Protein AF-A0AAU4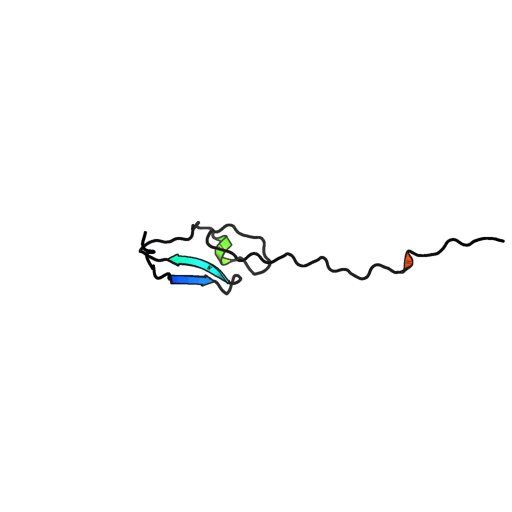LJ27-F1 (afdb_monomer_lite)

Foldseek 3Di:
DDDDDWDWDWDFDVQAPGFTDFIDTPNDTPKDADDDPCVVVHHVPDDDDPGIGDDDDDDDDPPPPPDDDPPPDDDDDDDD

Sequence (80 aa):
MNPTTLTLHMSVDLAHGGRWTSLRGGSREWLWQREDPRRHQVRPGDAFVDAGGLAHARPPQPPSLSAENPAAASPPSNGH

Secondary structure (DSSP, 8-state):
-PPPP---EEEEETTTTSEEEEEEETTEE-S-B---GGGGTPPTTSPP---BSB----PPPPP------GGG-PPP----

Structure (mmCIF, N/CA/C/O backbone):
data_AF-A0AAU4LJ27-F1
#
_entry.id   AF-A0AAU4LJ27-F1
#
loop_
_atom_site.group_PDB
_atom_site.id
_atom_site.type_symbol
_atom_site.label_atom_id
_atom_site.label_alt_id
_atom_site.label_comp_id
_atom_site.label_asym_id
_atom_site.label_entity_id
_atom_site.label_seq_id
_atom_site.pdbx_PDB_ins_code
_atom_site.Cartn_x
_atom_site.Cartn_y
_atom_site.Cartn_z
_atom_site.occupancy
_atom_site.B_iso_or_equiv
_atom_site.auth_seq_id
_atom_site.auth_comp_id
_atom_site.auth_asym_id
_atom_site.auth_atom_id
_atom_site.pdbx_PDB_model_num
ATOM 1 N N . MET A 1 1 ? -2.091 13.863 27.404 1.00 60.03 1 MET A N 1
ATOM 2 C CA . MET A 1 1 ? -2.835 12.849 26.625 1.00 60.03 1 MET A CA 1
ATOM 3 C C . MET A 1 1 ? -2.021 11.572 26.654 1.00 60.03 1 MET A C 1
ATOM 5 O O . MET A 1 1 ? -0.861 11.627 26.268 1.00 60.03 1 MET A O 1
ATOM 9 N N . ASN A 1 2 ? -2.582 10.467 27.149 1.00 76.12 2 ASN A N 1
ATOM 10 C CA . ASN A 1 2 ? -1.892 9.177 27.105 1.00 76.12 2 ASN A CA 1
ATOM 11 C C . ASN A 1 2 ? -2.048 8.589 25.695 1.00 76.12 2 ASN A C 1
ATOM 13 O O . ASN A 1 2 ? -3.170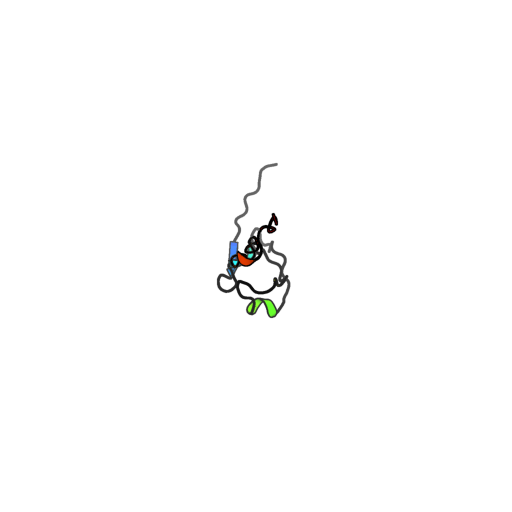 8.590 25.179 1.00 76.12 2 ASN A O 1
ATOM 17 N N . PRO A 1 3 ? -0.969 8.113 25.053 1.00 82.38 3 PRO A N 1
ATOM 18 C CA . PRO A 1 3 ? -1.087 7.458 23.760 1.00 82.38 3 PRO A CA 1
ATOM 19 C C . PRO A 1 3 ? -1.920 6.184 23.916 1.00 82.38 3 PRO A C 1
ATOM 21 O O . PRO A 1 3 ? -1.709 5.395 24.836 1.00 82.38 3 PRO A O 1
ATOM 24 N N . THR A 1 4 ? -2.891 5.998 23.025 1.00 85.44 4 THR A N 1
ATOM 25 C CA . THR A 1 4 ? -3.647 4.747 22.945 1.00 85.44 4 THR A CA 1
ATOM 26 C C . THR A 1 4 ? -2.923 3.815 21.989 1.00 85.44 4 THR A C 1
ATOM 28 O O . THR A 1 4 ? -2.739 4.147 20.819 1.00 85.44 4 THR A O 1
ATOM 31 N N . THR A 1 5 ? -2.514 2.653 22.485 1.00 89.69 5 THR A N 1
ATOM 32 C CA . THR A 1 5 ? -1.938 1.600 21.649 1.00 89.69 5 THR A CA 1
ATOM 33 C C . THR A 1 5 ? -3.060 0.828 20.971 1.00 89.69 5 THR A C 1
ATOM 35 O O . THR A 1 5 ? -4.010 0.398 21.622 1.00 89.69 5 THR A O 1
ATOM 38 N N . LEU A 1 6 ? -2.936 0.631 19.662 1.00 90.31 6 LEU A N 1
ATOM 39 C CA . LEU A 1 6 ? -3.880 -0.134 18.863 1.00 90.31 6 LEU A CA 1
ATOM 40 C C . LEU A 1 6 ? -3.122 -1.213 18.093 1.00 90.31 6 LEU A C 1
ATOM 42 O O . LEU A 1 6 ? -2.154 -0.911 17.395 1.00 90.31 6 LEU A O 1
ATOM 46 N N . THR A 1 7 ? -3.571 -2.460 18.188 1.00 93.75 7 THR A N 1
ATOM 47 C CA . THR A 1 7 ? -3.047 -3.531 17.336 1.00 93.75 7 THR A CA 1
ATOM 48 C C . THR A 1 7 ? -3.574 -3.358 15.916 1.00 93.75 7 THR A C 1
ATOM 50 O O . THR A 1 7 ? -4.775 -3.165 15.709 1.00 93.75 7 THR A O 1
ATOM 53 N N . LEU A 1 8 ? -2.667 -3.445 14.943 1.00 93.06 8 LEU A N 1
ATOM 54 C CA . LEU A 1 8 ? -2.975 -3.360 13.521 1.00 93.06 8 LEU A CA 1
ATOM 55 C C . LEU A 1 8 ? -2.701 -4.701 12.835 1.00 93.06 8 LEU A C 1
ATOM 57 O O . LEU A 1 8 ? -1.652 -5.309 13.034 1.00 93.06 8 LEU A O 1
ATOM 61 N N . HIS A 1 9 ? -3.635 -5.127 11.992 1.00 92.81 9 HIS A N 1
ATOM 62 C CA . HIS A 1 9 ? -3.482 -6.239 11.065 1.00 92.81 9 HIS A CA 1
ATOM 63 C C . HIS A 1 9 ? -3.290 -5.695 9.654 1.00 92.81 9 HIS A C 1
ATOM 65 O O . HIS A 1 9 ? -4.090 -4.891 9.171 1.00 92.81 9 HIS A O 1
ATOM 71 N N . MET A 1 10 ? -2.236 -6.162 8.994 1.00 90.94 10 MET A N 1
ATOM 72 C CA . MET A 1 10 ? -1.859 -5.748 7.650 1.00 90.94 10 MET A CA 1
ATOM 73 C C . MET A 1 10 ? -1.972 -6.927 6.687 1.00 90.94 10 MET A C 1
ATOM 75 O O . MET A 1 10 ? -1.531 -8.032 7.001 1.00 90.94 10 MET A O 1
ATOM 79 N N . SER A 1 11 ? -2.523 -6.680 5.502 1.00 90.12 11 SER A N 1
ATOM 80 C CA . SER A 1 11 ? -2.504 -7.634 4.391 1.00 90.12 11 SER A CA 1
ATOM 81 C C . SER A 1 11 ? -1.735 -7.043 3.219 1.00 90.12 11 SER A C 1
ATOM 83 O O . SER A 1 11 ? -1.947 -5.886 2.844 1.00 90.12 11 SER A O 1
ATOM 85 N N . VAL A 1 12 ? -0.839 -7.849 2.651 1.00 85.81 12 VAL A N 1
ATOM 86 C CA . VAL A 1 12 ? 0.025 -7.465 1.534 1.00 85.81 12 VAL A CA 1
ATOM 87 C C . VAL A 1 12 ? -0.141 -8.432 0.373 1.00 85.81 12 VAL A C 1
ATOM 89 O O . VAL A 1 12 ? -0.264 -9.639 0.567 1.00 85.81 12 VAL A O 1
ATOM 92 N N . ASP A 1 13 ? -0.129 -7.889 -0.836 1.00 81.94 13 ASP A N 1
ATOM 93 C CA . ASP A 1 13 ? -0.117 -8.645 -2.077 1.00 81.94 13 ASP A CA 1
ATOM 94 C C . ASP A 1 13 ? 1.308 -8.675 -2.636 1.00 81.94 13 ASP A C 1
ATOM 96 O O . ASP A 1 13 ? 1.801 -7.711 -3.232 1.00 81.94 13 ASP A O 1
ATOM 100 N N . LEU A 1 14 ? 1.995 -9.789 -2.388 1.00 80.56 14 LEU A N 1
ATOM 101 C CA . LEU A 1 14 ? 3.377 -9.985 -2.819 1.00 80.56 14 LEU A CA 1
ATOM 102 C C . LEU A 1 14 ? 3.486 -10.258 -4.325 1.00 80.56 14 LEU A C 1
ATOM 104 O O . LEU A 1 14 ? 4.504 -9.908 -4.919 1.00 80.56 14 LEU A O 1
ATOM 108 N N . ALA A 1 15 ? 2.451 -10.829 -4.951 1.00 79.81 15 ALA A N 1
ATOM 109 C CA . ALA A 1 15 ? 2.453 -11.126 -6.384 1.00 79.81 15 ALA A CA 1
ATOM 110 C C . ALA A 1 15 ? 2.465 -9.843 -7.232 1.00 79.81 15 ALA A C 1
ATOM 112 O O . ALA A 1 15 ? 3.031 -9.820 -8.326 1.00 79.81 15 ALA A O 1
ATOM 113 N N . HIS A 1 16 ? 1.915 -8.757 -6.689 1.00 74.44 16 HIS A N 1
ATOM 114 C CA . HIS A 1 16 ? 1.819 -7.455 -7.346 1.00 74.44 16 HIS A CA 1
ATOM 115 C C . HIS A 1 16 ? 2.740 -6.400 -6.703 1.00 74.44 16 HIS A C 1
ATOM 117 O O . HIS A 1 16 ? 2.389 -5.227 -6.577 1.00 74.44 16 HIS A O 1
ATOM 123 N N . GLY A 1 17 ? 3.943 -6.812 -6.279 1.00 71.38 17 GLY A N 1
ATOM 124 C CA . GLY A 1 17 ? 5.006 -5.891 -5.853 1.00 71.38 17 GLY A CA 1
ATOM 125 C C . GLY A 1 17 ? 4.989 -5.486 -4.377 1.00 71.38 17 GLY A C 1
ATOM 126 O O . GLY A 1 17 ? 5.573 -4.464 -4.024 1.00 71.38 17 GLY A O 1
ATOM 127 N N . GLY A 1 18 ? 4.342 -6.265 -3.507 1.00 73.56 18 GLY A N 1
ATOM 128 C CA . GLY A 1 18 ? 4.329 -6.013 -2.061 1.00 73.56 18 GLY A CA 1
ATOM 129 C C . GLY A 1 18 ? 3.371 -4.900 -1.635 1.00 73.56 18 GLY A C 1
ATOM 130 O O . GLY A 1 18 ? 3.584 -4.242 -0.616 1.00 73.56 18 GLY A O 1
ATOM 131 N N . ARG A 1 19 ? 2.315 -4.672 -2.417 1.00 76.81 19 ARG A N 1
ATOM 132 C CA . ARG A 1 19 ? 1.311 -3.632 -2.174 1.00 76.81 19 ARG A CA 1
ATOM 133 C C . ARG A 1 19 ? 0.468 -3.946 -0.939 1.00 76.81 19 ARG A C 1
ATOM 135 O O . ARG A 1 19 ? 0.052 -5.084 -0.748 1.00 76.81 19 ARG A O 1
ATOM 142 N N . TRP A 1 20 ? 0.144 -2.933 -0.138 1.00 84.62 20 TRP A N 1
ATOM 143 C CA . TRP A 1 20 ? -0.739 -3.100 1.019 1.00 84.62 20 TRP A CA 1
ATOM 144 C C . TRP A 1 20 ? -2.197 -2.975 0.579 1.00 84.62 20 TRP A C 1
ATOM 146 O O . TRP A 1 20 ? -2.591 -1.959 0.003 1.00 84.62 20 TRP A O 1
ATOM 156 N N . THR A 1 21 ? -3.000 -4.003 0.844 1.00 84.06 21 THR A N 1
ATOM 157 C CA . THR A 1 21 ? -4.411 -4.066 0.428 1.00 84.06 21 THR A CA 1
ATOM 158 C C . THR A 1 21 ? -5.378 -3.770 1.570 1.00 84.06 21 THR A C 1
ATOM 160 O O . THR A 1 21 ? -6.492 -3.317 1.317 1.00 84.06 21 THR A O 1
ATOM 163 N N . SER A 1 22 ? -4.953 -3.973 2.819 1.00 87.00 22 SER A N 1
ATOM 164 C CA . SER A 1 22 ? -5.756 -3.740 4.023 1.00 87.00 22 SER A CA 1
ATOM 165 C C . SER A 1 22 ? -4.856 -3.355 5.196 1.00 87.00 22 SER A C 1
ATOM 167 O O . SER A 1 22 ? -3.804 -3.970 5.394 1.00 87.00 22 SER A O 1
ATOM 169 N N . LEU A 1 23 ? -5.296 -2.389 6.004 1.00 91.31 23 LEU A N 1
ATOM 170 C CA . LEU A 1 23 ? -4.718 -2.066 7.308 1.00 91.31 23 LEU A CA 1
ATOM 171 C C . LEU A 1 23 ? -5.858 -1.837 8.301 1.00 91.31 23 LEU A C 1
ATOM 173 O O . LEU A 1 23 ? -6.534 -0.807 8.280 1.00 91.31 23 LEU A O 1
ATOM 177 N N . ARG A 1 24 ? -6.077 -2.808 9.187 1.00 92.62 24 ARG A N 1
ATOM 178 C CA . ARG A 1 24 ? -7.223 -2.825 10.101 1.00 92.62 24 ARG A CA 1
ATOM 179 C C . ARG A 1 24 ? -6.788 -2.768 11.545 1.00 92.62 24 ARG A C 1
ATOM 181 O O . ARG A 1 24 ? -5.871 -3.471 11.945 1.00 92.62 24 ARG A O 1
ATOM 188 N N . GLY A 1 25 ? -7.507 -2.002 12.347 1.00 92.50 25 GLY A N 1
ATOM 189 C CA . GLY A 1 25 ? -7.366 -2.001 13.798 1.00 92.50 25 GLY A CA 1
ATOM 190 C C . GLY A 1 25 ? -8.435 -1.132 14.425 1.00 92.50 25 GLY A C 1
ATOM 191 O O . GLY A 1 25 ? -8.958 -0.223 13.777 1.00 92.50 25 GLY A O 1
ATOM 192 N N . GLY A 1 26 ? -8.796 -1.424 15.675 1.00 90.81 26 GLY A N 1
ATOM 193 C CA . GLY A 1 26 ? -9.846 -0.668 16.362 1.00 90.81 26 GLY A CA 1
ATOM 194 C C . GLY A 1 26 ? -11.176 -0.712 15.617 1.00 90.81 26 GLY A C 1
ATOM 195 O O . GLY A 1 26 ? -11.840 0.311 15.495 1.00 90.81 26 GLY A O 1
ATOM 196 N N . SER A 1 27 ? -11.534 -1.877 15.062 1.00 88.50 27 SER A N 1
ATOM 197 C CA . SER A 1 27 ? -12.748 -2.126 14.259 1.00 88.50 27 SER A CA 1
ATOM 198 C C . SER A 1 27 ? -12.893 -1.319 12.958 1.00 88.50 27 SER A C 1
ATOM 200 O O . SER A 1 27 ? -13.939 -1.372 12.318 1.00 88.50 27 SER A O 1
ATOM 202 N N . ARG A 1 28 ? -11.843 -0.612 12.525 1.00 91.19 28 ARG A N 1
ATOM 203 C CA . ARG A 1 28 ? -11.854 0.234 11.328 1.00 91.19 28 ARG A CA 1
ATOM 204 C C . ARG A 1 28 ? -10.844 -0.238 10.279 1.00 91.19 28 ARG A C 1
ATOM 206 O O . ARG A 1 28 ? -9.745 -0.673 1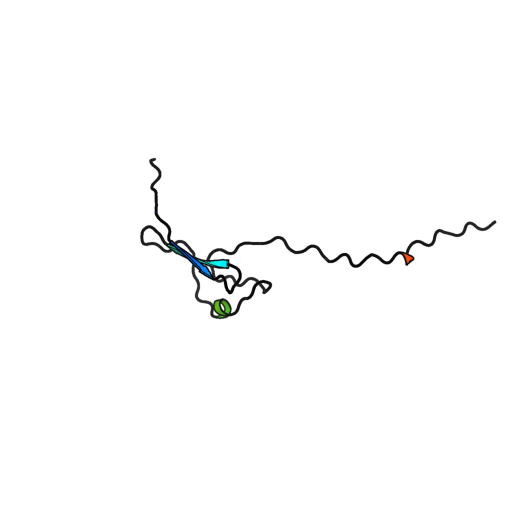0.622 1.00 91.19 28 ARG A O 1
ATOM 213 N N . GLU A 1 29 ? -11.216 -0.088 9.006 1.00 92.06 29 GLU A N 1
ATOM 214 C CA . GLU A 1 29 ? -10.287 -0.062 7.870 1.00 92.06 29 GLU A CA 1
ATOM 215 C C . GLU A 1 29 ? -9.676 1.338 7.735 1.00 92.06 29 GLU A C 1
ATOM 217 O O . GLU A 1 29 ? -10.392 2.345 7.666 1.00 92.06 29 GLU A O 1
ATOM 222 N N . TRP A 1 30 ? -8.347 1.397 7.734 1.00 88.81 30 TRP A N 1
ATOM 223 C CA . TRP A 1 30 ? -7.599 2.651 7.704 1.00 88.81 30 TRP A CA 1
ATOM 224 C C . TRP A 1 30 ? -7.112 3.008 6.307 1.00 88.81 30 TRP A C 1
ATOM 226 O O . TRP A 1 30 ? -6.888 4.189 6.039 1.00 88.81 30 TRP A O 1
ATOM 236 N N . LEU A 1 31 ? -6.978 2.028 5.411 1.00 87.25 31 LEU A N 1
ATOM 237 C CA . LEU A 1 31 ? -6.661 2.316 4.022 1.00 87.25 31 LEU A CA 1
ATOM 238 C C . LEU A 1 31 ? -7.923 2.706 3.266 1.00 87.25 31 LEU A C 1
ATOM 240 O O . LEU A 1 31 ? -8.958 2.046 3.339 1.00 87.25 31 LEU A O 1
ATOM 244 N N . TRP A 1 32 ? -7.819 3.761 2.467 1.00 82.06 32 TRP A N 1
ATOM 245 C CA . TRP A 1 32 ? -8.838 4.029 1.467 1.00 82.06 32 TRP A CA 1
ATOM 246 C C . TRP A 1 32 ? -8.844 2.899 0.428 1.00 82.06 32 TRP A C 1
ATOM 248 O O . TRP A 1 32 ? -7.790 2.498 -0.074 1.00 82.06 32 TRP A O 1
ATOM 258 N N . GLN A 1 33 ? -10.032 2.387 0.110 1.00 77.81 33 GLN A N 1
ATOM 259 C CA . GLN A 1 33 ? -10.242 1.359 -0.902 1.00 77.81 33 GLN A CA 1
ATOM 260 C C . GLN A 1 33 ? -11.204 1.885 -1.969 1.00 77.81 33 GLN A C 1
ATOM 262 O O . GLN A 1 33 ? -12.205 2.533 -1.675 1.00 77.81 33 GLN A O 1
ATOM 267 N N . ARG A 1 34 ? -10.895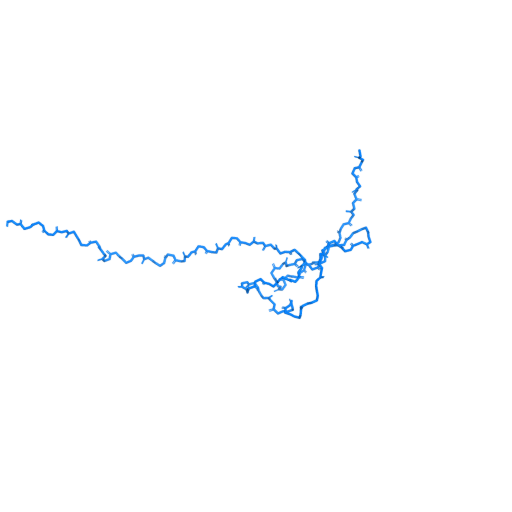 1.568 -3.222 1.00 77.88 34 ARG A N 1
ATOM 268 C CA . ARG A 1 34 ? -11.809 1.667 -4.367 1.00 77.88 34 ARG A CA 1
ATOM 269 C C . ARG A 1 34 ? -12.042 0.232 -4.859 1.00 77.88 34 ARG A C 1
ATOM 271 O O . ARG A 1 34 ? -11.304 -0.664 -4.464 1.00 77.88 34 ARG A O 1
ATOM 278 N N . GLU A 1 35 ? -13.023 -0.040 -5.695 1.00 72.75 35 GLU A N 1
ATOM 279 C CA . GLU A 1 35 ? -13.008 -1.278 -6.482 1.00 72.75 35 GLU A CA 1
ATOM 280 C C . GLU A 1 35 ? -12.525 -0.913 -7.881 1.00 72.75 35 GLU A C 1
ATOM 282 O O . GLU A 1 35 ? -12.987 0.056 -8.474 1.00 72.75 35 GLU A O 1
ATOM 287 N N . ASP A 1 36 ? -11.502 -1.611 -8.366 1.00 76.75 36 ASP A N 1
ATOM 288 C CA . ASP A 1 36 ? -10.970 -1.406 -9.713 1.00 76.75 36 ASP A CA 1
ATOM 289 C C . ASP A 1 36 ? -10.470 -2.763 -10.225 1.00 76.75 36 ASP A C 1
ATOM 291 O O . ASP A 1 36 ? -9.510 -3.288 -9.658 1.00 76.75 36 ASP A O 1
ATOM 295 N N . PRO A 1 37 ? -11.092 -3.362 -11.254 1.00 76.44 37 PRO A N 1
ATOM 296 C CA . PRO A 1 37 ? -10.712 -4.685 -11.749 1.00 76.44 37 PRO A CA 1
ATOM 297 C C . PRO A 1 37 ? -9.250 -4.773 -12.195 1.00 76.44 37 PRO A C 1
ATOM 299 O O . PRO A 1 37 ? -8.640 -5.839 -12.099 1.00 76.44 37 PRO A O 1
ATOM 302 N N . ARG A 1 38 ? -8.655 -3.648 -12.627 1.00 75.94 38 ARG A N 1
ATOM 303 C CA . ARG A 1 38 ? -7.245 -3.588 -13.038 1.00 75.94 38 ARG A CA 1
ATOM 304 C C . ARG A 1 38 ? -6.301 -3.942 -11.888 1.00 75.94 38 ARG A C 1
ATOM 306 O O . ARG A 1 38 ? -5.189 -4.384 -12.147 1.00 75.94 38 ARG A O 1
ATOM 313 N N . ARG A 1 39 ? -6.757 -3.840 -10.629 1.00 71.62 39 ARG A N 1
ATOM 314 C CA . ARG A 1 39 ? -6.023 -4.257 -9.415 1.00 71.62 39 ARG A CA 1
ATOM 315 C C . ARG A 1 39 ? -5.438 -5.650 -9.493 1.00 71.62 39 ARG A C 1
ATOM 317 O O . ARG A 1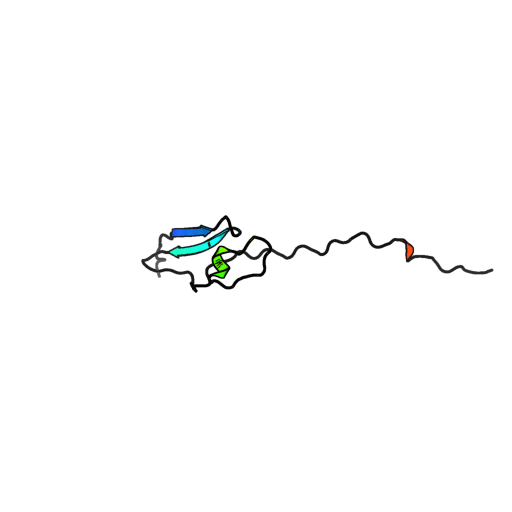 39 ? -4.363 -5.865 -8.952 1.00 71.62 39 ARG A O 1
ATOM 324 N N . HIS A 1 40 ? -6.162 -6.582 -10.101 1.00 75.38 40 HIS A N 1
ATOM 325 C CA . HIS A 1 40 ? -5.786 -7.993 -10.105 1.00 75.38 40 HIS A CA 1
ATOM 326 C C . HIS A 1 40 ? -4.791 -8.342 -11.217 1.00 75.38 40 HIS A C 1
ATOM 328 O O . HIS A 1 40 ? -4.464 -9.510 -11.389 1.00 75.38 40 HIS A O 1
ATOM 334 N N . GLN A 1 41 ? -4.359 -7.351 -12.003 1.00 78.44 41 GLN A N 1
ATOM 335 C CA . GLN A 1 41 ? -3.559 -7.562 -13.209 1.00 78.44 41 GLN A CA 1
ATOM 336 C C . GLN A 1 41 ? -2.205 -6.832 -13.173 1.00 78.44 41 GLN A C 1
ATOM 338 O O . GLN A 1 41 ? -1.369 -7.094 -14.032 1.00 78.44 41 GLN A O 1
ATOM 343 N N . VAL A 1 42 ? -1.972 -5.933 -12.205 1.00 74.56 42 VAL A N 1
ATOM 344 C CA . VAL A 1 42 ? -0.804 -5.028 -12.186 1.00 74.56 42 VAL A CA 1
ATOM 345 C C . VAL A 1 42 ? 0.464 -5.746 -11.735 1.00 74.56 42 VAL A C 1
ATOM 347 O O . VAL A 1 42 ? 0.519 -6.243 -10.616 1.00 74.56 42 VAL A O 1
ATOM 350 N N . ARG A 1 43 ? 1.524 -5.741 -12.542 1.00 74.69 43 ARG A N 1
ATOM 351 C CA . ARG A 1 43 ? 2.821 -6.348 -12.208 1.00 74.69 43 ARG A CA 1
ATOM 352 C C . ARG A 1 43 ? 3.874 -5.307 -11.810 1.00 74.69 43 ARG A C 1
ATOM 354 O O . ARG A 1 43 ? 3.750 -4.131 -12.151 1.00 74.69 43 ARG A O 1
ATOM 361 N N . PRO A 1 44 ? 4.949 -5.712 -11.103 1.00 72.06 44 PRO A N 1
ATOM 362 C CA . PRO A 1 44 ? 6.084 -4.826 -10.856 1.00 72.06 44 PRO A CA 1
ATOM 363 C C . PRO A 1 44 ? 6.649 -4.262 -12.169 1.00 72.06 44 PRO A C 1
ATOM 365 O O . PRO A 1 44 ? 7.094 -5.023 -13.024 1.00 72.06 44 PRO A O 1
ATOM 368 N N . GLY A 1 45 ? 6.652 -2.934 -12.305 1.00 73.19 45 GLY A N 1
ATOM 369 C CA . GLY A 1 45 ? 7.112 -2.228 -13.509 1.00 73.19 45 GLY A CA 1
ATOM 370 C C . GLY A 1 45 ? 5.991 -1.659 -14.385 1.00 73.19 45 GLY A C 1
ATOM 371 O O . GLY A 1 45 ? 6.273 -0.795 -15.212 1.00 73.19 45 GLY A O 1
ATOM 372 N N . ASP A 1 46 ? 4.739 -2.072 -14.172 1.00 71.94 46 ASP A N 1
ATOM 373 C CA . ASP A 1 46 ? 3.585 -1.486 -14.857 1.00 71.94 46 ASP A CA 1
ATOM 374 C C . ASP A 1 46 ? 3.279 -0.064 -14.361 1.00 71.94 46 ASP A C 1
ATOM 376 O O . ASP A 1 46 ? 3.727 0.376 -13.296 1.00 71.94 46 ASP A O 1
ATOM 380 N N . ALA A 1 47 ? 2.461 0.655 -15.135 1.00 72.19 47 ALA A N 1
ATOM 381 C CA . ALA A 1 47 ? 1.943 1.955 -14.735 1.00 72.19 47 ALA A CA 1
ATOM 382 C C . ALA A 1 47 ? 1.167 1.863 -13.410 1.00 72.19 47 ALA A C 1
ATOM 384 O O . ALA A 1 47 ? 0.428 0.909 -13.154 1.00 72.19 47 ALA A O 1
ATOM 385 N N . PHE A 1 48 ? 1.309 2.897 -12.579 1.00 68.06 48 PHE A N 1
ATOM 386 C CA . PHE A 1 48 ? 0.616 2.971 -11.300 1.00 68.06 48 PHE A CA 1
ATOM 387 C C . PHE A 1 48 ? -0.907 2.961 -11.497 1.00 68.06 48 PHE A C 1
ATOM 389 O O . PHE A 1 48 ? -1.460 3.789 -12.221 1.00 68.06 48 PHE A O 1
ATOM 396 N N . VAL A 1 49 ? -1.588 2.047 -10.806 1.00 69.94 49 VAL A N 1
ATOM 397 C CA . VAL A 1 49 ? -3.049 2.031 -10.702 1.00 69.94 49 VAL A CA 1
ATOM 398 C C . VAL A 1 49 ? -3.422 2.581 -9.332 1.00 69.94 49 VAL A C 1
ATOM 400 O O . VAL A 1 49 ? -3.148 1.935 -8.318 1.00 69.94 49 VAL A O 1
ATOM 403 N N . ASP A 1 50 ? -4.072 3.751 -9.295 1.00 68.19 50 ASP A N 1
ATOM 404 C CA . ASP A 1 50 ? -4.603 4.322 -8.053 1.00 68.19 50 ASP A CA 1
ATOM 405 C C . ASP A 1 50 ? -5.835 3.548 -7.584 1.00 68.19 50 ASP A C 1
ATOM 407 O O . ASP A 1 50 ? -6.997 3.912 -7.758 1.00 68.19 50 ASP A O 1
ATOM 411 N N . ALA A 1 51 ? -5.544 2.403 -7.006 1.00 67.06 51 ALA A N 1
ATOM 412 C CA . ALA A 1 51 ? -6.503 1.517 -6.419 1.00 67.06 51 ALA A CA 1
ATOM 413 C C . ALA A 1 51 ? -6.574 1.731 -4.885 1.00 67.06 51 ALA A C 1
ATOM 415 O O . ALA A 1 51 ? -7.02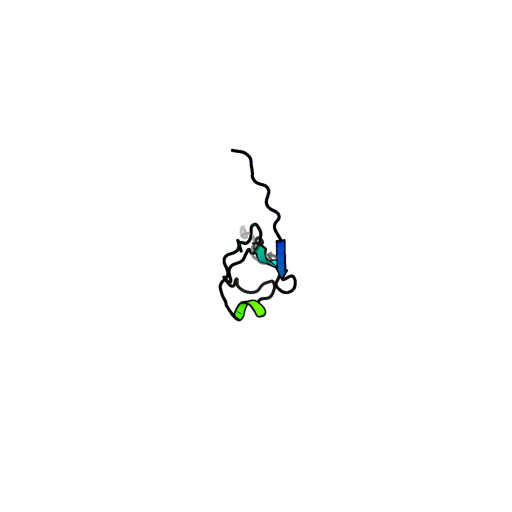4 0.863 -4.134 1.00 67.06 51 ALA A O 1
ATOM 416 N N . GLY A 1 52 ? -6.125 2.859 -4.349 1.00 68.44 52 GLY A N 1
ATOM 417 C CA . GLY A 1 52 ? -6.017 3.009 -2.899 1.00 68.44 52 GLY A CA 1
ATOM 418 C C . GLY A 1 52 ? -5.061 1.998 -2.261 1.00 68.44 52 GLY A C 1
ATOM 419 O O . GLY A 1 52 ? -4.235 1.381 -2.940 1.00 68.44 52 GLY A O 1
ATOM 420 N N . GLY A 1 53 ? -5.152 1.811 -0.950 1.00 74.69 53 GLY A N 1
ATOM 421 C CA . GLY A 1 53 ? -4.079 1.169 -0.193 1.00 74.69 53 GLY A CA 1
ATOM 422 C C . GLY A 1 53 ? -2.824 2.044 -0.105 1.00 74.69 53 GLY A C 1
ATOM 423 O O . GLY A 1 53 ? -2.879 3.250 -0.339 1.00 74.69 53 GLY A O 1
ATOM 424 N N . LEU A 1 54 ? -1.686 1.433 0.232 1.00 72.00 54 LEU A N 1
ATOM 425 C CA . LEU A 1 54 ? -0.379 2.098 0.253 1.00 72.00 54 LEU A CA 1
ATOM 426 C C . LEU A 1 54 ? 0.575 1.368 -0.700 1.00 72.00 54 LEU A C 1
ATOM 428 O O . LEU A 1 54 ? 0.688 0.139 -0.656 1.00 72.00 54 LEU A O 1
ATOM 432 N N . ALA A 1 55 ? 1.258 2.124 -1.558 1.00 69.31 55 ALA A N 1
ATOM 433 C CA . ALA A 1 55 ? 2.280 1.613 -2.464 1.00 69.31 55 ALA A CA 1
ATOM 434 C C . ALA A 1 55 ? 3.647 2.195 -2.099 1.00 69.31 55 ALA A C 1
ATOM 436 O O . ALA A 1 55 ? 3.767 3.378 -1.779 1.00 69.31 55 ALA A O 1
ATOM 437 N N . HIS A 1 56 ? 4.684 1.363 -2.169 1.00 68.69 56 HIS A N 1
ATOM 438 C CA . HIS A 1 56 ? 6.053 1.819 -1.986 1.00 68.69 56 HIS A CA 1
ATOM 439 C C . HIS A 1 56 ? 6.579 2.416 -3.296 1.00 68.69 56 HIS A C 1
ATOM 441 O O . HIS A 1 56 ? 6.689 1.717 -4.304 1.00 68.69 56 HIS A O 1
ATOM 447 N N . ALA A 1 57 ? 6.935 3.699 -3.283 1.00 71.12 57 ALA A N 1
ATOM 448 C CA . ALA A 1 57 ? 7.608 4.326 -4.413 1.00 71.12 57 ALA A CA 1
ATOM 449 C C . ALA A 1 57 ? 9.086 3.911 -4.436 1.00 71.12 57 ALA A C 1
ATOM 451 O O . ALA A 1 57 ? 9.774 3.985 -3.420 1.00 71.12 57 ALA A O 1
ATOM 452 N N . ARG A 1 58 ? 9.592 3.491 -5.600 1.00 73.50 58 ARG A N 1
ATOM 453 C CA . ARG A 1 58 ? 11.037 3.344 -5.825 1.00 73.50 58 ARG A CA 1
ATOM 454 C C . ARG A 1 58 ? 11.539 4.486 -6.709 1.00 73.50 58 ARG A C 1
ATOM 456 O O . ARG A 1 58 ? 10.799 4.898 -7.603 1.00 73.50 58 ARG A O 1
ATOM 463 N N . PRO A 1 59 ? 12.772 4.978 -6.496 1.00 76.44 59 PRO A N 1
ATOM 464 C CA . PRO A 1 59 ? 13.390 5.916 -7.422 1.00 76.44 59 PRO A CA 1
ATOM 465 C C . PRO A 1 59 ? 13.419 5.333 -8.846 1.00 76.44 59 PRO A C 1
ATOM 467 O O . PRO A 1 59 ? 13.614 4.120 -8.991 1.00 76.44 59 PRO A O 1
ATOM 470 N N . PRO A 1 60 ? 13.232 6.157 -9.892 1.00 76.56 60 PRO A N 1
ATOM 471 C CA . PRO A 1 60 ? 13.363 5.698 -11.269 1.00 76.56 60 PRO A CA 1
ATOM 472 C C . PRO A 1 60 ? 14.798 5.226 -11.542 1.00 76.56 60 PRO A C 1
ATOM 474 O O . PRO A 1 60 ? 15.759 5.778 -11.002 1.00 76.56 60 PRO A O 1
ATOM 477 N N . GLN A 1 61 ? 14.950 4.201 -12.383 1.00 76.06 61 GLN A N 1
ATOM 478 C CA . GLN A 1 61 ? 16.268 3.760 -12.839 1.00 76.06 61 GLN A CA 1
ATOM 479 C C . GLN A 1 61 ? 16.916 4.892 -13.656 1.00 76.06 61 GLN A C 1
ATOM 481 O O . GLN A 1 61 ? 16.233 5.474 -14.505 1.00 76.06 61 GLN A O 1
ATOM 486 N N . PRO A 1 62 ? 18.198 5.233 -13.424 1.00 80.56 62 PRO A N 1
ATOM 487 C CA . PRO A 1 62 ? 18.876 6.212 -14.262 1.00 80.56 62 PRO A CA 1
ATOM 488 C C . PRO A 1 62 ? 18.903 5.719 -15.716 1.00 80.56 62 PRO A C 1
ATOM 490 O O . PRO A 1 62 ? 18.958 4.505 -15.945 1.00 80.56 62 PRO A O 1
ATOM 493 N N . PRO A 1 63 ? 18.870 6.632 -16.702 1.00 78.88 63 PRO A N 1
ATOM 494 C CA . PRO A 1 63 ? 18.998 6.244 -18.098 1.00 78.88 63 PRO A CA 1
ATOM 495 C C . PRO A 1 63 ? 20.290 5.446 -18.284 1.00 78.88 63 PRO A C 1
ATOM 497 O O . PRO A 1 63 ? 21.340 5.807 -17.748 1.00 78.88 63 PRO A O 1
ATOM 500 N N . SER A 1 64 ? 20.213 4.344 -19.030 1.00 78.19 64 SER A N 1
ATOM 501 C CA . SER A 1 64 ? 21.402 3.601 -19.429 1.00 78.19 64 SER A CA 1
ATOM 502 C C . SER A 1 64 ? 22.285 4.524 -20.265 1.00 78.19 64 SER A C 1
ATOM 504 O O . SER A 1 64 ? 21.944 4.848 -21.400 1.00 78.19 64 SER A O 1
ATOM 506 N N . LEU A 1 65 ? 23.415 4.956 -19.704 1.00 72.69 65 LEU A N 1
ATOM 507 C CA . LEU A 1 65 ? 24.488 5.581 -20.469 1.00 72.69 65 LEU A CA 1
ATOM 508 C C . LEU A 1 65 ? 25.113 4.485 -21.340 1.00 72.69 65 LEU A C 1
ATOM 510 O O . LEU A 1 65 ? 26.087 3.842 -20.954 1.00 72.69 65 LEU A O 1
ATOM 514 N N . SER A 1 66 ? 24.517 4.207 -22.500 1.00 61.31 66 SER A N 1
ATOM 515 C CA . SER A 1 66 ? 25.267 3.572 -23.579 1.00 61.31 66 SER A CA 1
ATOM 516 C C . SER A 1 66 ? 26.424 4.508 -23.898 1.00 61.31 66 SER A C 1
ATOM 518 O O . SER A 1 66 ? 26.182 5.671 -24.208 1.00 61.31 66 SER A O 1
ATOM 520 N N . ALA A 1 67 ? 27.648 3.999 -23.736 1.00 60.47 67 ALA A N 1
ATOM 521 C CA . ALA A 1 67 ? 28.895 4.727 -23.913 1.00 60.47 67 ALA A CA 1
ATOM 522 C C . ALA A 1 67 ? 28.798 5.712 -25.084 1.00 60.47 67 ALA A C 1
ATOM 524 O O . ALA A 1 67 ? 28.633 5.325 -26.243 1.00 60.47 67 ALA A O 1
ATOM 525 N N . GLU A 1 68 ? 28.854 6.990 -24.740 1.00 59.34 68 GLU A N 1
ATOM 526 C CA . GLU A 1 68 ? 29.047 8.089 -25.664 1.00 59.34 68 GLU A CA 1
ATOM 527 C C . GLU A 1 68 ? 30.191 7.764 -26.639 1.00 59.34 68 GLU A C 1
ATOM 529 O O . GLU A 1 68 ? 31.288 7.360 -26.257 1.00 59.34 68 GLU A O 1
ATOM 534 N N . ASN A 1 69 ? 29.874 7.865 -27.928 1.00 60.16 69 ASN A N 1
ATOM 535 C CA . ASN A 1 69 ? 30.761 7.585 -29.047 1.00 60.16 69 ASN A CA 1
ATOM 536 C C . ASN A 1 69 ? 32.018 8.483 -28.974 1.00 60.16 69 ASN A C 1
ATOM 538 O O . ASN A 1 69 ? 31.882 9.699 -29.126 1.00 60.16 69 ASN A O 1
ATOM 542 N N . PRO A 1 70 ? 33.239 7.935 -28.817 1.00 55.75 70 PRO A N 1
ATOM 543 C CA . PRO A 1 70 ? 34.459 8.741 -28.719 1.00 55.75 70 PRO A CA 1
ATOM 544 C C . PRO A 1 70 ? 34.871 9.428 -30.038 1.00 55.75 70 PRO A C 1
ATOM 546 O O . PRO A 1 70 ? 35.866 10.148 -30.066 1.00 55.75 70 PRO A O 1
ATOM 549 N N . ALA A 1 71 ? 34.130 9.256 -31.140 1.00 58.41 71 ALA A N 1
ATOM 550 C CA . ALA A 1 71 ? 34.499 9.794 -32.452 1.00 58.41 71 ALA A CA 1
ATOM 551 C C . ALA A 1 71 ? 34.245 11.307 -32.653 1.00 58.41 71 ALA A C 1
ATOM 553 O O . ALA A 1 71 ? 34.575 11.834 -33.712 1.00 58.41 71 ALA A O 1
ATOM 554 N N . ALA A 1 72 ? 33.671 12.028 -31.682 1.00 55.56 72 ALA A N 1
ATOM 555 C CA . ALA A 1 72 ? 33.333 13.448 -31.858 1.00 55.56 72 ALA A CA 1
ATOM 556 C C . ALA A 1 72 ? 34.492 14.435 -31.594 1.00 55.56 72 ALA A C 1
ATOM 558 O O . ALA A 1 72 ? 34.350 15.623 -31.876 1.00 55.56 72 ALA A O 1
ATOM 559 N N . ALA A 1 73 ? 35.643 13.981 -31.090 1.00 58.12 73 ALA A N 1
ATOM 560 C CA . ALA A 1 73 ? 36.778 14.853 -30.783 1.00 58.12 73 ALA A CA 1
ATOM 561 C C . ALA A 1 73 ? 37.915 14.697 -31.808 1.00 58.12 73 ALA A C 1
ATOM 563 O O . ALA A 1 73 ? 38.956 14.117 -31.515 1.00 58.12 73 ALA A O 1
ATOM 564 N N . SER A 1 74 ? 37.734 15.227 -33.021 1.00 61.47 74 SER A N 1
ATOM 565 C CA . SER A 1 74 ? 38.886 15.544 -33.881 1.00 61.47 74 SER A CA 1
ATOM 566 C C . SER A 1 74 ? 39.410 16.938 -33.508 1.00 61.47 74 SER A C 1
ATOM 568 O O . SER A 1 74 ? 38.628 17.890 -33.562 1.00 61.47 74 SER A O 1
ATOM 570 N N . PRO A 1 75 ? 40.686 17.108 -33.111 1.00 68.12 75 PRO A N 1
ATOM 571 C CA . PRO A 1 75 ? 41.249 18.436 -32.877 1.00 68.12 75 PRO A CA 1
ATOM 572 C C . PRO A 1 75 ? 41.435 19.192 -34.208 1.00 68.12 75 PRO A C 1
ATOM 574 O O . PRO A 1 75 ? 41.670 18.558 -35.241 1.00 68.12 75 PRO A O 1
ATOM 577 N N . PRO A 1 76 ? 41.350 20.537 -34.220 1.00 57.25 76 PRO A N 1
ATOM 578 C CA . PRO A 1 76 ? 41.599 21.311 -35.430 1.00 57.25 76 PRO A CA 1
ATOM 579 C C . PRO A 1 76 ? 43.065 21.176 -35.873 1.00 57.25 76 PRO A C 1
ATOM 581 O O . PRO A 1 76 ? 43.992 21.285 -35.070 1.00 57.25 76 PRO A O 1
ATOM 584 N N . SER A 1 77 ? 43.261 20.931 -37.169 1.00 67.56 77 SER A N 1
ATOM 585 C CA . SER A 1 77 ? 44.570 20.919 -37.825 1.00 67.56 77 SER A CA 1
ATOM 586 C C . SER A 1 77 ? 45.104 22.353 -37.926 1.00 67.56 77 SER A C 1
ATOM 588 O O . SER A 1 77 ? 44.511 23.180 -38.616 1.00 67.56 77 SER A O 1
ATOM 590 N N . ASN A 1 78 ? 46.211 22.657 -37.244 1.00 59.72 78 ASN A N 1
ATOM 591 C CA . ASN A 1 78 ? 46.948 23.903 -37.462 1.00 59.72 78 ASN A CA 1
ATOM 592 C C . ASN A 1 78 ? 47.878 23.718 -38.669 1.00 59.72 78 ASN A C 1
ATOM 594 O O . ASN A 1 78 ? 48.883 23.013 -38.580 1.00 59.72 78 ASN A O 1
ATOM 598 N N . GLY A 1 79 ? 47.509 24.330 -39.795 1.00 60.50 79 GLY A N 1
ATOM 599 C CA . GLY A 1 79 ? 48.343 24.419 -40.992 1.00 60.50 79 GLY A CA 1
ATOM 600 C C . GLY A 1 79 ? 49.546 25.347 -40.790 1.00 60.50 79 GLY A C 1
ATOM 601 O O . GLY A 1 79 ? 49.436 26.361 -40.100 1.00 60.50 79 GLY A O 1
ATOM 602 N N . HIS A 1 80 ? 50.674 24.940 -41.377 1.00 46.94 80 HIS A N 1
ATOM 603 C CA . HIS A 1 80 ? 51.928 25.688 -41.530 1.00 46.94 80 HIS A CA 1
ATOM 604 C C . HIS A 1 80 ? 51.802 26.830 -42.544 1.00 46.94 80 HIS A C 1
ATOM 606 O O . HIS A 1 80 ? 51.067 26.640 -43.541 1.00 46.94 80 HIS A O 1
#

Radius of gyration: 25.15 Å; chains: 1; bounding box: 65×37×69 Å

pLDDT: mean 75.56, std 10.95, range [46.94, 93.75]